Protein AF-A0A836WLA0-F1 (afdb_monomer_lite)

Structure (mmCIF, N/CA/C/O backbone):
data_AF-A0A836WLA0-F1
#
_entry.id   AF-A0A836WLA0-F1
#
loop_
_atom_site.group_PDB
_atom_site.id
_atom_site.type_symbol
_atom_site.label_atom_id
_atom_site.label_alt_id
_atom_site.label_comp_id
_atom_site.label_asym_id
_atom_site.label_entity_id
_atom_site.label_seq_id
_atom_site.pdbx_PDB_ins_code
_atom_site.Cartn_x
_atom_site.Cartn_y
_atom_site.Cartn_z
_atom_site.occupancy
_atom_site.B_iso_or_equiv
_atom_site.auth_seq_id
_atom_site.auth_comp_id
_atom_site.auth_asym_id
_atom_site.auth_atom_id
_atom_site.pdbx_PDB_model_num
ATOM 1 N N . MET A 1 1 ? 0.855 -14.161 13.644 1.00 85.75 1 MET A N 1
ATOM 2 C CA . MET A 1 1 ? 0.134 -12.955 13.186 1.00 85.75 1 MET A CA 1
ATOM 3 C C . MET A 1 1 ? 0.942 -12.154 12.167 1.00 85.75 1 MET A C 1
ATOM 5 O O . MET A 1 1 ? 0.526 -12.119 11.021 1.00 85.75 1 MET A O 1
ATOM 9 N N . TYR A 1 2 ? 2.123 -11.626 12.513 1.00 91.94 2 TYR A N 1
ATOM 10 C CA . TYR A 1 2 ? 2.968 -10.825 11.602 1.00 91.94 2 TYR A CA 1
ATOM 11 C C . TYR A 1 2 ? 3.240 -11.465 10.232 1.00 91.94 2 TYR A C 1
ATOM 13 O O . TYR A 1 2 ? 3.003 -10.839 9.209 1.00 91.94 2 TYR A O 1
ATOM 21 N N . ILE A 1 3 ? 3.653 -12.738 10.202 1.00 94.31 3 ILE A N 1
ATOM 22 C CA . ILE A 1 3 ? 3.943 -13.459 8.948 1.00 94.31 3 ILE A CA 1
ATOM 23 C C . ILE A 1 3 ? 2.713 -13.523 8.032 1.00 94.31 3 ILE A C 1
ATOM 25 O O . ILE A 1 3 ? 2.831 -13.326 6.830 1.00 94.31 3 ILE A O 1
ATOM 29 N N . ILE A 1 4 ? 1.533 -13.772 8.605 1.00 94.19 4 ILE A N 1
ATOM 30 C CA . ILE A 1 4 ? 0.276 -13.885 7.855 1.00 94.19 4 ILE A CA 1
ATOM 31 C C . ILE A 1 4 ? -0.074 -12.535 7.225 1.00 94.19 4 ILE A C 1
ATOM 33 O O . ILE A 1 4 ? -0.335 -12.475 6.029 1.00 94.19 4 ILE A O 1
ATOM 37 N N . VAL A 1 5 ? 0.001 -11.451 8.005 1.00 95.06 5 VAL A N 1
ATOM 38 C CA . VAL A 1 5 ? -0.247 -10.083 7.526 1.00 95.06 5 VAL A CA 1
ATOM 39 C C . VAL A 1 5 ? 0.715 -9.708 6.395 1.00 95.06 5 VAL A C 1
ATOM 41 O O . VAL A 1 5 ? 0.270 -9.223 5.357 1.00 95.06 5 VAL A O 1
ATOM 44 N N . SER A 1 6 ? 2.013 -9.986 6.551 1.00 93.56 6 SER A N 1
ATOM 45 C CA . SER A 1 6 ? 3.012 -9.702 5.515 1.00 93.56 6 SER A CA 1
ATOM 46 C C . SER A 1 6 ? 2.807 -10.538 4.250 1.00 93.56 6 SER A C 1
ATOM 48 O O . SER A 1 6 ? 2.956 -10.015 3.150 1.00 93.56 6 SER A O 1
ATOM 50 N N . LEU A 1 7 ? 2.445 -11.820 4.383 1.00 95.75 7 LEU A N 1
ATOM 51 C CA . LEU A 1 7 ? 2.160 -12.690 3.239 1.00 95.75 7 LEU A CA 1
ATOM 52 C C . LEU A 1 7 ? 0.916 -12.233 2.479 1.00 95.75 7 LEU A C 1
ATOM 54 O O . LEU A 1 7 ? 0.966 -12.119 1.259 1.00 95.75 7 LEU A O 1
ATOM 58 N N . ILE A 1 8 ? -0.180 -11.935 3.181 1.00 95.00 8 ILE A N 1
ATOM 59 C CA . ILE A 1 8 ? -1.412 -11.439 2.556 1.00 95.00 8 ILE A CA 1
ATOM 60 C C . ILE A 1 8 ? -1.145 -10.100 1.875 1.00 95.00 8 ILE A C 1
ATOM 62 O O . ILE A 1 8 ? -1.487 -9.940 0.709 1.00 95.00 8 ILE A O 1
ATOM 66 N N . GLY A 1 9 ? -0.494 -9.159 2.563 1.00 94.31 9 GLY A N 1
ATOM 67 C CA . GLY A 1 9 ? -0.170 -7.859 1.981 1.00 94.31 9 GLY A CA 1
ATOM 68 C C . GLY A 1 9 ? 0.720 -7.979 0.741 1.00 94.31 9 GLY A C 1
ATOM 69 O O . GLY A 1 9 ? 0.452 -7.339 -0.274 1.00 94.31 9 GLY A O 1
ATOM 70 N N . GLY A 1 10 ? 1.723 -8.860 0.791 1.00 93.25 10 GLY A N 1
ATOM 71 C CA . GLY A 1 10 ? 2.579 -9.176 -0.350 1.00 93.25 10 GLY A CA 1
ATOM 72 C C . GLY A 1 10 ? 1.815 -9.801 -1.520 1.00 93.25 10 GLY A C 1
ATOM 73 O O . GLY A 1 10 ? 2.013 -9.406 -2.662 1.00 93.25 10 GLY A O 1
ATOM 74 N N . LEU A 1 11 ? 0.905 -10.740 -1.259 1.00 93.69 11 LEU A N 1
ATOM 75 C CA . LEU A 1 11 ? 0.081 -11.351 -2.306 1.00 93.69 11 LEU A CA 1
ATOM 76 C C . LEU A 1 11 ? -0.886 -10.349 -2.936 1.00 93.69 11 LEU A C 1
ATOM 78 O O . LEU A 1 11 ? -1.048 -10.341 -4.153 1.00 93.69 11 LEU A O 1
ATOM 82 N N . LEU A 1 12 ? -1.500 -9.484 -2.129 1.00 94.44 12 LEU A N 1
ATOM 83 C CA . LEU A 1 12 ? -2.425 -8.471 -2.627 1.00 94.44 12 LEU A CA 1
ATOM 84 C C . LEU A 1 12 ? -1.715 -7.437 -3.493 1.00 94.44 12 LEU A C 1
ATOM 86 O O . LEU A 1 12 ? -2.250 -7.072 -4.529 1.00 94.44 12 LEU A O 1
ATOM 90 N N . ILE A 1 13 ? -0.504 -6.994 -3.142 1.00 92.31 13 ILE A N 1
ATOM 91 C CA . ILE A 1 13 ? 0.195 -6.006 -3.975 1.00 92.31 13 ILE A CA 1
ATOM 92 C C . ILE A 1 13 ? 0.675 -6.592 -5.318 1.00 92.31 13 ILE A C 1
ATOM 94 O O . ILE A 1 13 ? 0.853 -5.851 -6.282 1.00 92.31 13 ILE A O 1
ATOM 98 N N . LEU A 1 14 ? 0.822 -7.918 -5.440 1.00 91.44 14 LEU A N 1
ATOM 99 C CA . LEU A 1 14 ? 1.132 -8.560 -6.727 1.00 91.44 14 LEU A CA 1
ATOM 100 C C . LEU A 1 14 ? 0.002 -8.423 -7.757 1.00 91.44 14 LEU A C 1
ATOM 102 O O . LEU A 1 14 ? 0.287 -8.444 -8.954 1.00 91.44 14 LEU A O 1
ATOM 106 N N . ASP A 1 15 ? -1.246 -8.237 -7.322 1.00 90.31 15 ASP A N 1
ATOM 107 C CA . ASP A 1 15 ? -2.377 -7.924 -8.209 1.00 90.31 15 ASP A CA 1
ATOM 108 C C . ASP A 1 15 ? -2.118 -6.644 -9.019 1.00 90.31 15 ASP A C 1
ATOM 110 O O . ASP A 1 15 ? -2.446 -6.575 -10.200 1.00 90.31 15 ASP A O 1
ATOM 114 N N . LYS A 1 16 ? -1.445 -5.659 -8.412 1.00 86.06 16 LYS A N 1
ATOM 115 C CA . LYS A 1 16 ? -1.079 -4.402 -9.071 1.00 86.06 16 LYS A CA 1
ATOM 116 C C . LYS A 1 16 ? 0.033 -4.573 -10.108 1.00 86.06 16 LYS A C 1
ATOM 118 O O . LYS A 1 16 ? -0.016 -3.942 -11.161 1.00 86.06 16 LYS A O 1
ATOM 123 N N . TYR A 1 17 ? 1.055 -5.373 -9.796 1.00 79.94 17 TYR A N 1
ATOM 124 C CA . TYR A 1 17 ? 2.311 -5.383 -10.559 1.00 79.94 17 TYR A CA 1
ATOM 125 C C . TYR A 1 17 ? 2.501 -6.591 -11.483 1.00 79.94 17 TYR A C 1
ATOM 127 O O . TYR A 1 17 ? 3.236 -6.477 -12.460 1.00 79.94 17 TYR A O 1
ATOM 135 N N . ALA A 1 18 ? 1.895 -7.743 -11.187 1.00 75.50 18 ALA A N 1
ATOM 136 C CA . ALA A 1 18 ? 2.284 -9.010 -11.809 1.00 75.50 18 ALA A CA 1
ATOM 137 C C . ALA A 1 18 ? 1.116 -9.837 -12.360 1.00 75.50 18 ALA A C 1
ATOM 139 O O . ALA A 1 18 ? 1.243 -10.401 -13.447 1.00 75.50 18 ALA A O 1
ATOM 140 N N . ILE A 1 19 ? 0.000 -9.960 -11.629 1.00 75.81 19 ILE A N 1
ATOM 141 C CA . ILE A 1 19 ? -1.019 -10.975 -11.939 1.00 75.81 19 ILE A CA 1
ATOM 142 C C . ILE A 1 19 ? -2.401 -10.345 -12.096 1.00 75.81 19 ILE A C 1
ATOM 144 O O . ILE A 1 19 ? -3.048 -9.993 -11.118 1.00 75.81 19 ILE A O 1
ATOM 148 N N . GLY A 1 20 ? -2.883 -10.298 -13.340 1.00 72.38 20 GLY A N 1
ATOM 149 C CA . GLY A 1 20 ? -4.307 -10.206 -13.678 1.00 72.38 20 GLY A CA 1
ATOM 150 C C . GLY A 1 20 ? -5.021 -8.877 -13.426 1.00 72.38 20 GLY A C 1
ATOM 151 O O . GLY A 1 20 ? -6.059 -8.672 -14.049 1.00 72.38 20 GLY A O 1
ATOM 152 N N . ILE A 1 21 ? -4.470 -7.973 -12.604 1.00 83.44 21 ILE A N 1
ATOM 153 C CA . ILE A 1 21 ? -5.014 -6.628 -12.331 1.00 83.44 21 ILE A CA 1
ATOM 154 C C . ILE A 1 21 ? -6.524 -6.705 -12.052 1.00 83.44 21 ILE A C 1
ATOM 156 O O . ILE A 1 21 ? -7.345 -6.004 -12.645 1.00 83.44 21 ILE A O 1
ATOM 160 N N . PHE A 1 22 ? -6.906 -7.627 -11.172 1.00 89.50 22 PHE A N 1
ATOM 161 C CA . PHE A 1 22 ? -8.298 -7.894 -10.826 1.00 89.50 22 PHE A CA 1
ATOM 162 C C . PHE A 1 22 ? -8.857 -6.854 -9.849 1.00 89.50 22 PHE A C 1
ATOM 164 O O . PHE A 1 22 ? -10.070 -6.777 -9.659 1.00 89.50 22 PHE A O 1
ATOM 171 N N . GLY A 1 23 ? -7.986 -6.048 -9.236 1.00 90.81 23 GLY A N 1
ATOM 172 C CA . GLY A 1 23 ? -8.358 -4.997 -8.295 1.00 90.81 23 GLY A CA 1
ATOM 173 C C . GLY A 1 23 ? -8.430 -5.472 -6.845 1.00 90.81 23 GLY A C 1
ATOM 174 O O . GLY A 1 23 ? -8.980 -4.766 -6.004 1.00 90.81 23 GLY A O 1
ATOM 175 N N . PHE A 1 24 ? -7.859 -6.634 -6.516 1.00 94.12 24 PHE A N 1
ATOM 176 C CA . PHE A 1 24 ? -7.745 -7.102 -5.128 1.00 94.12 24 PHE A CA 1
ATOM 177 C C . PHE A 1 24 ? -6.860 -6.197 -4.269 1.00 94.12 24 PHE A C 1
ATOM 179 O O . PHE A 1 24 ? -7.056 -6.099 -3.059 1.00 94.12 24 PHE A O 1
ATOM 186 N N . SER A 1 25 ? -5.908 -5.517 -4.905 1.00 94.69 25 SER A N 1
ATOM 187 C CA . SER A 1 25 ? -5.031 -4.526 -4.281 1.00 94.69 25 SER A CA 1
ATOM 188 C C . SER A 1 25 ? -5.748 -3.225 -3.889 1.00 94.69 25 SER A C 1
ATOM 190 O O . SER A 1 25 ? -5.206 -2.447 -3.102 1.00 94.69 25 SER A O 1
ATOM 192 N N . GLN A 1 26 ? -6.966 -2.984 -4.395 1.00 95.31 26 GLN A N 1
ATOM 193 C CA . GLN A 1 26 ? -7.724 -1.775 -4.077 1.00 95.31 26 GLN A CA 1
ATOM 194 C C . GLN A 1 26 ? -8.083 -1.744 -2.584 1.00 95.31 26 GLN A C 1
ATOM 196 O O . GLN A 1 26 ? -8.624 -2.733 -2.080 1.00 95.31 26 GLN A O 1
ATOM 201 N N . PRO A 1 27 ? -7.840 -0.629 -1.868 1.00 96.69 27 PRO A N 1
ATOM 202 C CA . PRO A 1 27 ? -8.015 -0.550 -0.418 1.00 96.69 27 PRO A CA 1
ATOM 203 C C . PRO A 1 27 ? -9.355 -1.070 0.116 1.00 96.69 27 PRO A C 1
ATOM 205 O O . PRO A 1 27 ? -9.379 -1.739 1.147 1.00 96.69 27 PRO A O 1
ATOM 208 N N . ILE A 1 28 ? -10.471 -0.818 -0.577 1.00 97.44 28 ILE A N 1
ATOM 209 C CA . ILE A 1 28 ? -11.787 -1.315 -0.140 1.00 97.44 28 ILE A CA 1
ATOM 210 C C . ILE A 1 28 ? -11.923 -2.840 -0.280 1.00 97.44 28 ILE A C 1
ATOM 212 O O . ILE A 1 28 ? -12.483 -3.499 0.597 1.00 97.44 28 ILE A O 1
ATOM 216 N N . VAL A 1 29 ? -11.370 -3.416 -1.352 1.00 97.25 29 VAL A N 1
ATOM 217 C CA . VAL A 1 29 ? -11.389 -4.864 -1.610 1.00 97.25 29 VAL A CA 1
ATOM 218 C C . VAL A 1 29 ? -10.410 -5.573 -0.677 1.00 97.25 29 VAL A C 1
ATOM 220 O O . VAL A 1 29 ? -10.764 -6.568 -0.047 1.00 97.25 29 VAL A O 1
ATOM 223 N N . ALA A 1 30 ? -9.212 -5.015 -0.502 1.00 97.44 30 ALA A N 1
ATOM 224 C CA . ALA A 1 30 ? -8.255 -5.472 0.494 1.00 97.44 30 ALA A CA 1
ATOM 225 C C . ALA A 1 30 ? -8.863 -5.420 1.907 1.00 97.44 30 ALA A C 1
ATOM 227 O O . ALA A 1 30 ? -8.719 -6.374 2.667 1.00 97.44 30 ALA A O 1
ATOM 228 N N . GLY A 1 31 ? -9.610 -4.364 2.247 1.00 97.88 31 GLY A N 1
ATOM 229 C CA . GLY A 1 31 ? -10.316 -4.246 3.525 1.00 97.88 31 GLY A CA 1
ATOM 230 C C . GLY A 1 31 ? -11.326 -5.370 3.753 1.00 97.88 31 GLY A C 1
ATOM 231 O O . GLY A 1 31 ? -11.342 -5.968 4.825 1.00 97.88 31 GLY A O 1
ATOM 232 N N . LEU A 1 32 ? -12.101 -5.741 2.730 1.00 98.06 32 LEU A N 1
ATOM 233 C CA . LEU A 1 32 ? -12.995 -6.902 2.793 1.00 98.06 32 LEU A CA 1
ATOM 234 C C . LEU A 1 32 ? -12.229 -8.207 3.081 1.00 98.06 32 LEU A C 1
ATOM 236 O O . LEU A 1 32 ? -12.659 -9.010 3.913 1.00 98.06 32 LEU A O 1
ATOM 240 N N . ILE A 1 33 ? -11.089 -8.413 2.417 1.00 97.44 33 ILE A N 1
ATOM 241 C CA . ILE A 1 33 ? -10.248 -9.607 2.586 1.00 97.44 33 ILE A CA 1
ATOM 242 C C . ILE A 1 33 ? -9.665 -9.657 4.002 1.00 97.44 33 ILE A C 1
ATOM 244 O O . ILE A 1 33 ? -9.793 -10.672 4.684 1.00 97.44 33 ILE A O 1
ATOM 248 N N . PHE A 1 34 ? -9.076 -8.558 4.475 1.00 97.81 34 PHE A N 1
ATOM 249 C CA . PHE A 1 34 ? -8.540 -8.470 5.832 1.00 97.81 34 PHE A CA 1
ATOM 250 C C . PHE A 1 34 ? -9.636 -8.664 6.887 1.00 97.81 34 PHE A C 1
ATOM 252 O O . PHE A 1 34 ? -9.471 -9.488 7.783 1.00 97.81 34 PHE A O 1
ATOM 259 N N . GLY A 1 35 ? -10.778 -7.987 6.760 1.00 97.38 35 GLY A N 1
ATOM 260 C CA . GLY A 1 35 ? -11.884 -8.129 7.708 1.00 97.38 35 GLY A CA 1
ATOM 261 C C . GLY A 1 35 ? -12.416 -9.561 7.791 1.00 97.38 35 GLY A C 1
ATOM 262 O O . GLY A 1 35 ? -12.686 -10.061 8.881 1.00 97.38 35 GLY A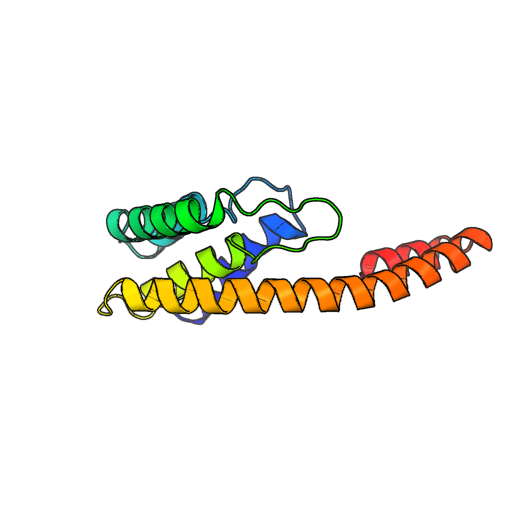 O 1
ATOM 263 N N . SER A 1 36 ? -12.468 -10.264 6.655 1.00 97.44 36 SER A N 1
ATOM 264 C CA . SER A 1 36 ? -12.847 -11.683 6.602 1.00 97.44 36 SER A CA 1
ATOM 265 C C . SER A 1 36 ? -11.832 -12.599 7.298 1.00 97.44 36 SER A C 1
ATOM 267 O O . SER A 1 36 ? -12.214 -13.617 7.867 1.00 97.44 36 SER A O 1
ATOM 269 N N . LEU A 1 37 ? -10.542 -12.251 7.265 1.00 96.06 37 LEU A N 1
ATOM 270 C CA . LEU A 1 37 ? -9.462 -13.052 7.851 1.00 96.06 37 LEU A CA 1
ATOM 271 C C . LEU A 1 37 ? -9.257 -12.795 9.348 1.00 96.06 37 LEU A C 1
ATOM 273 O O . LEU A 1 37 ? -8.905 -13.720 10.077 1.00 96.06 37 LEU A O 1
ATOM 277 N N . PHE A 1 38 ? -9.468 -11.559 9.803 1.00 95.38 38 PHE A N 1
ATOM 278 C CA . PHE A 1 38 ? -9.229 -11.145 11.191 1.00 95.38 38 PHE A CA 1
ATOM 279 C C . PHE A 1 38 ? -10.509 -11.033 12.034 1.00 95.38 38 PHE A C 1
ATOM 281 O O . PHE A 1 38 ? -10.422 -10.797 13.234 1.00 95.38 38 PHE A O 1
ATOM 288 N N . GLY A 1 39 ? -11.687 -11.255 11.439 1.00 95.88 39 GLY A N 1
ATOM 289 C CA . GLY A 1 39 ? -12.965 -11.316 12.158 1.00 95.88 39 GLY A CA 1
ATOM 290 C C . GLY A 1 39 ? -13.610 -9.959 12.453 1.00 95.88 39 GLY A C 1
ATOM 291 O O . GLY A 1 39 ? -14.595 -9.911 13.184 1.00 95.88 39 GLY A O 1
ATOM 292 N N . ASP A 1 40 ? -13.097 -8.874 11.869 1.00 96.56 40 ASP A N 1
ATOM 293 C CA . ASP A 1 40 ? -13.666 -7.528 11.968 1.00 96.56 40 ASP A CA 1
ATOM 294 C C . ASP A 1 40 ? -13.971 -6.984 10.566 1.00 96.56 40 ASP A C 1
ATOM 296 O O . ASP A 1 40 ? -13.170 -6.322 9.916 1.00 96.56 40 ASP A O 1
ATOM 300 N N . LEU A 1 41 ? -15.153 -7.295 10.045 1.00 97.75 41 LEU A N 1
ATOM 301 C CA . LEU A 1 41 ? -15.554 -6.819 8.720 1.00 97.75 41 LEU A CA 1
ATOM 302 C C . LEU A 1 41 ? -15.817 -5.312 8.694 1.00 97.75 41 LEU A C 1
ATOM 304 O O . LEU A 1 41 ? -15.461 -4.637 7.729 1.00 97.75 41 LEU A O 1
ATOM 308 N N . GLN A 1 42 ? -16.449 -4.780 9.738 1.00 97.62 42 GLN A N 1
ATOM 309 C CA . GLN A 1 42 ? -16.929 -3.405 9.738 1.00 97.62 42 GLN A CA 1
ATOM 310 C C . GLN A 1 42 ? -15.765 -2.415 9.761 1.00 97.62 42 GLN A C 1
ATOM 312 O O . GLN A 1 42 ? -15.713 -1.522 8.913 1.00 97.62 42 GLN A O 1
ATOM 317 N N . THR A 1 43 ? -14.814 -2.583 10.682 1.00 97.88 43 THR A N 1
ATOM 318 C CA . THR A 1 43 ? -13.708 -1.634 10.830 1.00 97.88 43 THR A CA 1
ATOM 319 C C . THR A 1 43 ? -12.787 -1.672 9.618 1.00 97.88 43 THR A C 1
ATOM 321 O O . THR A 1 43 ? -12.397 -0.620 9.109 1.00 97.88 43 THR A O 1
ATOM 324 N N . PHE A 1 44 ? -12.494 -2.861 9.086 1.00 98.31 44 PHE A N 1
ATOM 325 C CA . PHE A 1 44 ? -11.616 -2.993 7.926 1.00 98.31 44 PHE A CA 1
ATOM 326 C C . PHE A 1 44 ? -12.241 -2.477 6.627 1.00 98.31 44 PHE A C 1
ATOM 328 O O . PHE A 1 44 ? -11.536 -1.850 5.836 1.00 98.31 44 PHE A O 1
ATOM 335 N N . ILE A 1 45 ? -13.545 -2.672 6.399 1.00 98.19 45 ILE A N 1
ATOM 336 C CA . ILE A 1 45 ? -14.225 -2.080 5.235 1.00 98.19 45 ILE A CA 1
ATOM 337 C C . ILE A 1 45 ? -14.262 -0.554 5.357 1.00 98.19 45 ILE A C 1
ATOM 339 O O . ILE A 1 45 ? -13.981 0.135 4.378 1.00 98.19 45 ILE A O 1
ATOM 343 N N . VAL A 1 46 ? -14.564 -0.010 6.542 1.00 98.00 46 VAL A N 1
ATOM 344 C CA . VAL A 1 46 ? -14.572 1.447 6.773 1.00 98.00 46 VAL A CA 1
ATOM 345 C C . VAL A 1 46 ? -13.181 2.042 6.555 1.00 98.00 46 VAL A C 1
ATOM 347 O O . VAL A 1 46 ? -13.040 3.034 5.838 1.00 98.00 46 VAL A O 1
ATOM 350 N N . LEU A 1 47 ? -12.144 1.415 7.110 1.00 98.12 47 LEU A N 1
ATOM 351 C CA . LEU A 1 47 ? -10.760 1.841 6.920 1.00 98.12 47 LEU A CA 1
ATOM 352 C C . LEU A 1 47 ? -10.344 1.756 5.443 1.00 98.12 47 LEU A C 1
ATOM 354 O O . LEU A 1 47 ? -9.773 2.708 4.908 1.00 98.12 47 LEU A O 1
ATOM 358 N N . GLY A 1 48 ? -10.687 0.658 4.766 1.00 97.88 48 GLY A N 1
ATOM 359 C CA . GLY A 1 48 ? -10.460 0.481 3.333 1.00 97.88 48 GLY A CA 1
ATOM 360 C C . GLY A 1 48 ? -11.173 1.540 2.491 1.00 97.88 48 GLY A C 1
ATOM 361 O O . GLY A 1 48 ? -10.576 2.090 1.572 1.00 97.88 48 GLY A O 1
ATOM 362 N N . ALA A 1 49 ? -12.411 1.899 2.836 1.00 97.56 49 ALA A N 1
ATOM 363 C CA . ALA A 1 49 ? -13.164 2.953 2.164 1.00 97.56 49 ALA A CA 1
ATOM 364 C C . ALA A 1 49 ? -12.525 4.337 2.358 1.00 97.56 49 ALA A C 1
ATOM 366 O O . ALA A 1 49 ? -12.407 5.088 1.391 1.00 97.56 49 ALA A O 1
ATOM 367 N N . TYR A 1 50 ? -12.058 4.673 3.565 1.00 96.94 50 TYR A N 1
ATOM 368 C CA . TYR A 1 50 ? -11.329 5.926 3.790 1.00 96.94 50 TYR A CA 1
ATOM 369 C C . TYR A 1 50 ? -10.057 6.006 2.953 1.00 96.94 50 TYR A C 1
ATOM 371 O O . TYR A 1 50 ? -9.817 7.020 2.299 1.00 96.94 50 TYR A O 1
ATOM 379 N N . LEU A 1 51 ? -9.272 4.931 2.921 1.00 96.81 51 LEU A N 1
ATOM 380 C CA . LEU A 1 51 ? -8.058 4.868 2.112 1.00 96.81 51 LEU A CA 1
ATOM 381 C C . LEU A 1 51 ? -8.389 4.954 0.616 1.00 96.81 51 LEU A C 1
ATOM 383 O O . LEU A 1 51 ? -7.770 5.736 -0.099 1.00 96.81 51 LEU A O 1
ATOM 387 N N . GLN A 1 52 ? -9.428 4.257 0.150 1.00 96.25 52 GLN A N 1
ATOM 388 C CA . GLN A 1 52 ? -9.895 4.353 -1.234 1.00 96.25 52 GLN A CA 1
ATOM 389 C C . GLN A 1 52 ? -10.247 5.797 -1.615 1.00 96.25 52 GLN A C 1
ATOM 391 O O . GLN A 1 52 ? -9.851 6.265 -2.678 1.00 96.25 52 GLN A O 1
ATOM 396 N N . LEU A 1 53 ? -10.963 6.513 -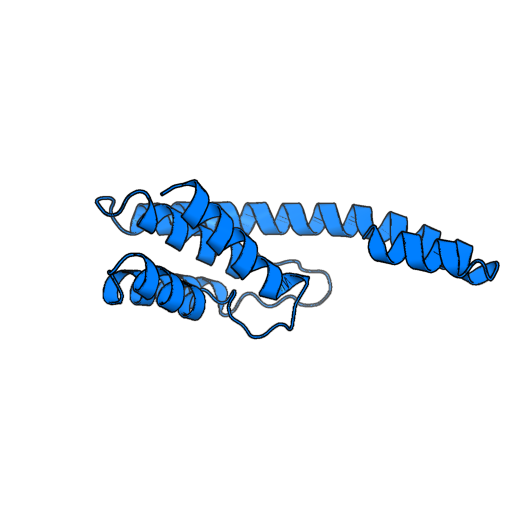0.744 1.00 95.62 53 LEU A N 1
ATOM 397 C CA . LEU A 1 53 ? -11.356 7.904 -0.976 1.00 95.62 53 LEU A CA 1
ATOM 398 C C . LEU A 1 53 ? -10.155 8.854 -1.025 1.00 95.62 53 LEU A C 1
ATOM 400 O O . LEU A 1 53 ? -10.156 9.777 -1.836 1.00 95.62 53 LEU A O 1
ATOM 404 N N . ILE A 1 54 ? -9.123 8.620 -0.210 1.00 93.62 54 ILE A N 1
ATOM 405 C CA . ILE A 1 54 ? -7.881 9.410 -0.242 1.00 93.62 54 ILE A CA 1
ATOM 406 C C . ILE A 1 54 ? -7.189 9.282 -1.607 1.00 93.62 54 ILE A C 1
ATOM 408 O O . ILE A 1 54 ? -6.679 10.271 -2.135 1.00 93.62 54 ILE A O 1
ATOM 412 N N . TYR A 1 55 ? -7.191 8.083 -2.195 1.00 91.00 55 TYR A N 1
ATOM 413 C CA . TYR A 1 55 ? -6.435 7.791 -3.416 1.00 91.00 55 TYR A CA 1
ATOM 414 C C . TYR A 1 55 ? -7.266 7.784 -4.707 1.00 91.00 55 TYR A C 1
ATOM 416 O O . TYR A 1 55 ? -6.694 7.658 -5.785 1.00 91.00 55 TYR A O 1
ATOM 424 N N . ILE A 1 56 ? -8.587 7.985 -4.651 1.00 90.50 56 ILE A N 1
ATOM 425 C CA . ILE A 1 56 ? -9.471 7.873 -5.829 1.00 90.50 56 ILE A CA 1
ATOM 426 C C . ILE A 1 56 ? -9.109 8.836 -6.974 1.00 90.50 56 ILE A C 1
ATOM 428 O O . ILE A 1 56 ? -9.365 8.543 -8.139 1.00 90.50 56 ILE A O 1
ATOM 432 N N . ALA A 1 57 ? -8.495 9.978 -6.654 1.00 84.31 57 ALA A N 1
ATOM 433 C CA . ALA A 1 57 ? -8.083 10.992 -7.625 1.00 84.31 57 ALA A CA 1
ATOM 434 C C . ALA A 1 57 ? -6.602 10.883 -8.047 1.00 84.31 57 ALA A C 1
ATOM 436 O O . ALA A 1 57 ? -6.123 11.698 -8.837 1.00 84.31 57 ALA A O 1
ATOM 437 N N . MET A 1 58 ? -5.858 9.905 -7.523 1.00 84.25 58 MET A N 1
ATOM 438 C CA . MET A 1 58 ? -4.412 9.767 -7.722 1.00 84.25 58 MET A CA 1
ATOM 439 C C . MET A 1 58 ? -4.100 8.936 -8.970 1.00 84.25 58 MET A C 1
ATOM 441 O O . MET A 1 58 ? -3.604 7.816 -8.892 1.00 84.25 58 MET A O 1
ATOM 445 N N . LEU A 1 59 ? -4.398 9.495 -10.144 1.00 82.00 59 LEU A N 1
ATOM 446 C CA . LEU A 1 59 ? -4.159 8.831 -11.426 1.00 82.00 59 LEU A CA 1
ATOM 447 C C . LEU A 1 59 ? -2.773 9.180 -11.999 1.00 82.00 59 LEU A C 1
ATOM 449 O O . LEU A 1 59 ? -2.379 10.351 -11.989 1.00 82.00 59 LEU A O 1
ATOM 453 N N . PRO A 1 60 ? -2.029 8.201 -12.549 1.00 80.88 60 PRO A N 1
ATOM 454 C CA . PRO A 1 60 ? -0.772 8.471 -13.234 1.00 80.88 60 PRO A CA 1
ATOM 455 C C . PRO A 1 60 ? -1.047 9.166 -14.574 1.00 80.88 60 PRO A C 1
ATOM 457 O O . PRO A 1 60 ? -1.573 8.565 -15.510 1.00 80.88 60 PRO A O 1
ATOM 460 N N . ILE A 1 61 ? -0.682 10.447 -14.677 1.00 85.00 61 ILE A N 1
ATOM 461 C CA . ILE A 1 61 ? -0.802 11.233 -15.913 1.00 85.00 61 ILE A CA 1
ATOM 462 C C . ILE A 1 61 ? 0.597 11.543 -16.448 1.00 85.00 61 ILE A C 1
ATOM 464 O O . ILE A 1 61 ? 1.417 12.203 -15.801 1.00 85.00 61 ILE A O 1
ATOM 468 N N . GLY A 1 62 ? 0.872 11.065 -17.663 1.00 85.44 62 GLY A N 1
ATOM 469 C CA . GLY A 1 62 ? 2.165 11.236 -18.318 1.00 85.44 62 GLY A CA 1
ATOM 470 C C . GLY A 1 62 ? 3.286 10.530 -17.557 1.00 85.44 62 GLY A C 1
ATOM 471 O O . GLY A 1 62 ? 3.257 9.317 -17.379 1.00 85.44 62 GLY A O 1
ATOM 472 N N . ARG A 1 63 ? 4.297 11.294 -17.129 1.00 79.50 63 ARG A N 1
ATOM 473 C CA . ARG A 1 63 ? 5.441 10.781 -16.353 1.00 79.50 63 ARG A CA 1
ATOM 474 C C . ARG A 1 63 ? 5.295 10.993 -14.842 1.00 79.50 63 ARG A C 1
ATOM 476 O O . ARG A 1 63 ? 6.242 10.725 -14.108 1.00 79.50 63 ARG A O 1
ATOM 483 N N . SER A 1 64 ? 4.156 11.522 -14.395 1.00 83.75 64 SER A N 1
ATOM 484 C CA . SER A 1 64 ? 3.873 11.686 -12.972 1.00 83.75 64 SER A CA 1
ATOM 485 C C . SER A 1 64 ? 3.605 10.323 -12.345 1.00 83.75 64 SER A C 1
ATOM 487 O O . SER A 1 64 ? 2.766 9.568 -12.840 1.00 83.75 64 SER A O 1
ATOM 489 N N . ILE A 1 65 ? 4.317 10.025 -11.260 1.00 85.88 65 ILE A N 1
ATOM 490 C CA . ILE A 1 65 ? 4.077 8.849 -10.427 1.00 85.88 65 ILE A CA 1
ATOM 491 C C . ILE A 1 65 ? 3.424 9.355 -9.141 1.00 85.88 65 ILE A C 1
ATOM 493 O O . ILE A 1 65 ? 4.109 9.995 -8.337 1.00 85.88 65 ILE A O 1
ATOM 497 N N . PRO A 1 66 ? 2.105 9.164 -8.972 1.00 87.75 66 PRO A N 1
ATOM 498 C CA . PRO A 1 66 ? 1.417 9.576 -7.759 1.00 87.75 66 PRO A CA 1
ATOM 499 C C . PRO A 1 66 ? 1.806 8.670 -6.575 1.00 87.75 66 PRO A C 1
ATOM 501 O O . PRO A 1 66 ? 2.406 7.610 -6.776 1.00 87.75 66 PRO A O 1
ATOM 504 N N . PRO A 1 67 ? 1.460 9.056 -5.334 1.00 90.88 67 PRO A N 1
ATOM 505 C CA . PRO A 1 67 ? 1.561 8.163 -4.183 1.00 90.88 67 PRO A CA 1
ATOM 506 C C . PRO A 1 67 ? 0.847 6.826 -4.433 1.00 90.88 67 PRO A C 1
ATOM 508 O O . PRO A 1 67 ? -0.237 6.791 -5.015 1.00 90.88 67 PRO A O 1
ATOM 511 N N . ASP A 1 68 ? 1.448 5.730 -3.972 1.00 92.88 68 ASP A N 1
ATOM 512 C CA . ASP A 1 68 ? 0.925 4.374 -4.155 1.00 92.88 68 ASP A CA 1
ATOM 513 C C . ASP A 1 68 ? -0.237 4.101 -3.192 1.00 92.88 68 ASP A C 1
ATOM 515 O O . ASP A 1 68 ? -0.034 3.733 -2.028 1.00 92.88 68 ASP A O 1
ATOM 519 N N . GLY A 1 69 ? -1.458 4.316 -3.678 1.00 93.75 69 GLY A N 1
ATOM 520 C CA . GLY A 1 69 ? -2.665 4.141 -2.882 1.00 93.75 69 GLY A CA 1
ATOM 521 C C . GLY A 1 69 ? -2.929 2.696 -2.474 1.00 93.75 69 GLY A C 1
ATOM 522 O O . GLY A 1 69 ? -3.403 2.457 -1.364 1.00 93.75 69 GLY A O 1
ATOM 523 N N . GLU A 1 70 ? -2.584 1.729 -3.323 1.00 94.31 70 GLU A N 1
ATOM 524 C CA . GLU A 1 70 ? -2.752 0.309 -3.019 1.00 94.31 70 GLU A CA 1
ATOM 525 C C . GLU A 1 70 ? -1.790 -0.146 -1.915 1.00 94.31 70 GLU A C 1
ATOM 527 O O . GLU A 1 70 ? -2.219 -0.746 -0.927 1.00 94.31 70 GLU A O 1
ATOM 532 N N . LEU A 1 71 ? -0.498 0.190 -2.023 1.00 95.19 71 LEU A N 1
ATOM 533 C CA . LEU A 1 71 ? 0.491 -0.179 -1.005 1.00 95.19 71 LEU A CA 1
ATOM 534 C C . LEU A 1 71 ? 0.240 0.546 0.321 1.00 95.19 71 LEU A C 1
ATOM 536 O O . LEU A 1 71 ? 0.333 -0.071 1.387 1.00 95.19 71 LEU A O 1
ATOM 540 N N . GLY A 1 72 ? -0.125 1.831 0.270 1.00 96.12 72 GLY A N 1
ATOM 541 C CA . GLY A 1 72 ? -0.551 2.577 1.454 1.00 96.12 72 GLY A CA 1
ATOM 542 C C . GLY A 1 72 ? -1.795 1.962 2.093 1.00 96.12 72 GLY A C 1
ATOM 543 O O . GLY A 1 72 ? -1.816 1.713 3.298 1.00 96.12 72 GLY A O 1
ATOM 544 N N . GLY A 1 73 ? -2.797 1.636 1.273 1.00 96.69 73 GLY A N 1
ATOM 545 C CA . GLY A 1 73 ? -4.024 0.947 1.662 1.00 96.69 73 GLY A CA 1
ATOM 546 C C . GLY A 1 73 ? -3.761 -0.337 2.442 1.00 96.69 73 GLY A C 1
ATOM 547 O O . GLY A 1 73 ? -4.163 -0.474 3.597 1.00 96.69 73 GLY A O 1
ATOM 548 N N . ILE A 1 74 ? -3.018 -1.253 1.820 1.00 97.31 74 ILE A N 1
ATOM 549 C CA . ILE A 1 74 ? -2.634 -2.542 2.404 1.00 97.31 74 ILE A CA 1
ATOM 550 C C . ILE A 1 74 ? -1.833 -2.343 3.695 1.00 97.31 74 ILE A C 1
ATOM 552 O O . ILE A 1 74 ? -2.066 -3.054 4.671 1.00 97.31 74 ILE A O 1
ATOM 556 N N . THR A 1 75 ? -0.930 -1.359 3.741 1.00 97.31 75 THR A N 1
ATOM 557 C CA . THR A 1 75 ? -0.142 -1.079 4.947 1.00 97.31 75 THR A CA 1
ATOM 558 C C . THR A 1 75 ? -1.012 -0.565 6.093 1.00 97.31 75 THR A C 1
ATOM 560 O O . THR A 1 75 ? -0.856 -1.019 7.223 1.00 97.31 75 THR A O 1
ATOM 563 N N . GLY A 1 76 ? -1.968 0.328 5.826 1.00 97.62 76 GLY A N 1
ATOM 564 C CA . GLY A 1 76 ? -2.923 0.789 6.838 1.00 97.62 76 GLY A CA 1
ATOM 565 C C . GLY A 1 76 ? -3.741 -0.362 7.422 1.00 97.62 76 GLY A C 1
ATOM 566 O O . GLY A 1 76 ? -3.808 -0.524 8.640 1.00 97.62 76 GLY A O 1
ATOM 567 N N . LEU A 1 77 ? -4.296 -1.216 6.559 1.00 98.06 77 LEU A N 1
ATOM 568 C CA . LEU A 1 77 ? -5.042 -2.406 6.983 1.00 98.06 77 LEU A CA 1
ATOM 569 C C . LEU A 1 77 ? -4.156 -3.359 7.802 1.00 98.06 77 LEU A C 1
ATOM 571 O O . LEU A 1 77 ? -4.573 -3.841 8.852 1.00 98.06 77 LEU A O 1
ATOM 575 N N . ALA A 1 78 ? -2.909 -3.572 7.377 1.00 97.69 78 ALA A N 1
ATOM 576 C CA . ALA A 1 78 ? -1.933 -4.378 8.102 1.00 97.69 78 ALA A CA 1
ATOM 577 C C . ALA A 1 78 ? -1.628 -3.823 9.502 1.00 97.69 78 ALA A C 1
ATOM 579 O O . ALA A 1 78 ? -1.609 -4.584 10.467 1.00 97.69 78 ALA A O 1
ATOM 580 N N . ILE A 1 79 ? -1.426 -2.509 9.640 1.00 97.88 79 ILE A N 1
ATOM 581 C CA . ILE A 1 79 ? -1.184 -1.872 10.941 1.00 97.88 79 ILE A CA 1
ATOM 582 C C . ILE A 1 79 ? -2.390 -2.047 11.864 1.00 97.88 79 ILE A C 1
ATOM 584 O O . ILE A 1 79 ? -2.205 -2.398 13.027 1.00 97.88 79 ILE A O 1
ATOM 588 N N . HIS A 1 80 ? -3.614 -1.877 11.359 1.00 98.00 80 HIS A N 1
ATOM 589 C CA . HIS A 1 80 ? -4.810 -2.109 12.168 1.00 98.00 80 HIS A CA 1
ATOM 590 C C . HIS A 1 80 ? -4.956 -3.582 12.583 1.00 98.00 80 HIS A C 1
ATOM 592 O O 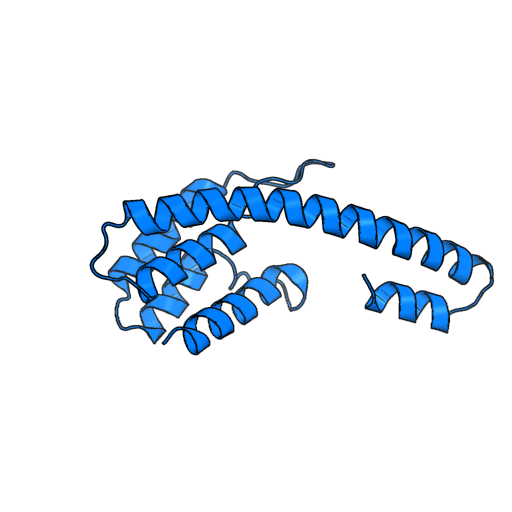. HIS A 1 80 ? -5.232 -3.861 13.745 1.00 98.00 80 HIS A O 1
ATOM 598 N N . ALA A 1 81 ? -4.671 -4.530 11.683 1.00 97.38 81 ALA A N 1
ATOM 599 C CA . ALA A 1 81 ? -4.685 -5.961 12.000 1.00 97.38 81 ALA A CA 1
ATOM 600 C C . ALA A 1 81 ? -3.681 -6.355 13.092 1.00 97.38 81 ALA A C 1
ATOM 602 O O . ALA A 1 81 ? -3.927 -7.281 13.860 1.00 97.38 81 ALA A O 1
ATOM 603 N N . LEU A 1 82 ? -2.533 -5.676 13.150 1.00 97.06 82 LEU A N 1
ATOM 604 C CA . LEU A 1 82 ? -1.506 -5.936 14.156 1.00 97.06 82 LEU A CA 1
ATOM 605 C C . LEU A 1 82 ? -1.788 -5.242 15.490 1.00 97.06 82 LEU A C 1
ATOM 607 O O . LEU A 1 82 ? -1.403 -5.766 16.535 1.00 97.06 82 LEU A O 1
ATOM 611 N N . PHE A 1 83 ? -2.446 -4.084 15.449 1.00 96.69 83 PHE A N 1
ATOM 612 C CA . PHE A 1 83 ? -2.673 -3.219 16.602 1.00 96.69 83 PHE A CA 1
ATOM 613 C C . PHE A 1 83 ? -4.132 -2.722 16.634 1.00 96.69 83 PHE A C 1
ATOM 615 O O . PHE A 1 83 ? -4.379 -1.529 16.426 1.00 96.69 83 PHE A O 1
ATOM 622 N N . PRO A 1 84 ? -5.108 -3.617 16.883 1.00 95.62 84 PRO A N 1
ATOM 623 C CA . PRO A 1 84 ? -6.534 -3.299 16.770 1.00 95.62 84 PRO A CA 1
ATOM 624 C C . PRO A 1 84 ? -7.012 -2.266 17.798 1.00 95.62 84 PRO A C 1
ATOM 626 O O . PRO A 1 84 ? -7.939 -1.511 17.519 1.00 95.62 84 PRO A O 1
ATOM 629 N N . ASP A 1 85 ? -6.349 -2.183 18.954 1.00 95.75 85 ASP A N 1
ATOM 630 C CA . ASP A 1 85 ? -6.709 -1.261 20.040 1.00 95.75 85 ASP A CA 1
ATOM 631 C C . ASP A 1 85 ? -6.287 0.197 19.775 1.00 95.75 85 ASP A C 1
ATOM 633 O O . ASP A 1 85 ? -6.650 1.106 20.525 1.00 95.75 85 ASP A O 1
ATOM 637 N N . LEU A 1 86 ? -5.488 0.445 18.730 1.00 97.06 86 LEU A N 1
ATOM 638 C CA . LEU A 1 86 ? -5.056 1.794 18.375 1.00 97.06 86 LEU A CA 1
ATOM 639 C C . LEU A 1 86 ? -6.158 2.552 17.620 1.00 97.06 86 LEU A C 1
ATOM 641 O O . LEU A 1 86 ? -6.888 1.967 16.818 1.00 97.06 86 LEU A O 1
ATOM 645 N N . PRO A 1 87 ? -6.252 3.883 17.799 1.00 96.94 87 PRO A N 1
ATOM 646 C CA . PRO A 1 87 ? -7.201 4.686 17.041 1.00 96.94 87 PRO A CA 1
ATOM 647 C C . PRO A 1 87 ? -6.883 4.627 15.542 1.00 96.94 87 PRO A C 1
ATOM 649 O O . PRO A 1 87 ? -5.715 4.613 15.148 1.00 96.94 87 PRO A O 1
ATOM 652 N N . LEU A 1 88 ? -7.919 4.689 14.696 1.00 95.88 88 LEU A N 1
ATOM 653 C CA . LEU A 1 88 ? -7.791 4.609 13.230 1.00 95.88 88 LEU A CA 1
ATOM 654 C C . LEU A 1 88 ? -6.869 5.676 12.616 1.00 95.88 88 LEU A C 1
ATOM 656 O O . LEU A 1 88 ? -6.359 5.486 11.513 1.00 95.88 88 LEU A O 1
ATOM 660 N N . SER A 1 89 ? -6.595 6.769 13.333 1.00 96.19 89 SER A N 1
ATOM 661 C CA . SER A 1 89 ? -5.602 7.766 12.928 1.00 96.19 89 SER A CA 1
ATOM 662 C C . SER A 1 89 ? -4.193 7.183 12.774 1.00 96.19 89 SER A C 1
ATOM 664 O O . SER A 1 89 ? -3.449 7.647 11.913 1.00 96.19 89 SER A O 1
ATOM 666 N N . VAL A 1 90 ? -3.826 6.157 13.551 1.00 97.94 90 VAL A N 1
ATOM 667 C CA . VAL A 1 90 ? -2.504 5.520 13.473 1.00 97.94 90 VAL A CA 1
ATOM 668 C C . VAL A 1 90 ? -2.349 4.710 12.174 1.00 97.94 90 VAL A C 1
ATOM 670 O O . VAL A 1 90 ? -1.437 5.023 11.407 1.00 97.94 90 VAL A O 1
ATOM 673 N N . PRO A 1 91 ? -3.230 3.740 11.847 1.00 97.69 91 PRO A N 1
ATOM 674 C CA . PRO A 1 91 ? -3.253 3.089 10.536 1.00 97.69 91 PRO A CA 1
ATOM 675 C C . PRO A 1 91 ? -3.238 4.062 9.352 1.00 97.69 91 PRO A C 1
ATOM 677 O O . PRO A 1 91 ? -2.455 3.882 8.420 1.00 97.69 91 PRO A O 1
ATOM 680 N N . LEU A 1 92 ? -4.062 5.116 9.400 1.00 97.38 92 LEU A N 1
ATOM 681 C CA . LEU A 1 92 ? -4.144 6.120 8.335 1.00 97.38 92 LEU A CA 1
ATOM 682 C C . LEU A 1 92 ? -2.828 6.891 8.165 1.00 97.38 92 LEU A C 1
ATOM 684 O O . LEU A 1 92 ? -2.383 7.107 7.039 1.00 97.38 92 LEU A O 1
ATOM 688 N N . PHE A 1 93 ? -2.178 7.271 9.267 1.00 97.31 93 PHE A N 1
ATOM 689 C CA . PHE A 1 93 ? -0.885 7.950 9.230 1.00 97.31 93 PHE A CA 1
ATOM 690 C C . PHE A 1 93 ? 0.183 7.096 8.532 1.00 97.31 93 PHE A C 1
ATOM 692 O O . PHE A 1 93 ? 0.866 7.573 7.622 1.00 97.31 93 PHE A O 1
ATOM 699 N N . PHE A 1 94 ? 0.292 5.819 8.909 1.00 97.62 94 PHE A N 1
ATOM 700 C CA . PHE A 1 94 ? 1.247 4.902 8.285 1.00 97.62 94 PHE A CA 1
ATOM 701 C C . PHE A 1 94 ? 0.908 4.611 6.821 1.00 97.62 94 PHE A C 1
ATOM 703 O O . PHE A 1 94 ? 1.820 4.551 5.995 1.00 97.62 94 PHE A O 1
ATOM 710 N N . ALA A 1 95 ? -0.373 4.485 6.471 1.00 97.00 95 ALA A N 1
ATOM 711 C CA . ALA A 1 95 ? -0.810 4.306 5.088 1.00 97.00 95 ALA A CA 1
ATOM 712 C C . ALA A 1 95 ? -0.359 5.466 4.190 1.00 97.00 95 ALA A C 1
ATOM 714 O O . ALA A 1 95 ? 0.264 5.255 3.149 1.00 97.00 95 ALA A O 1
ATOM 715 N N . ILE A 1 96 ? -0.591 6.704 4.633 1.00 95.88 96 ILE A N 1
ATOM 716 C CA . ILE A 1 96 ? -0.188 7.898 3.884 1.00 95.88 96 ILE A CA 1
ATOM 717 C C . ILE A 1 96 ? 1.336 7.955 3.761 1.00 95.88 96 ILE A C 1
ATOM 719 O O . ILE A 1 96 ? 1.853 8.089 2.650 1.00 95.88 96 ILE A O 1
ATOM 723 N N . GLY A 1 97 ? 2.068 7.782 4.865 1.00 96.12 97 GLY A N 1
ATOM 724 C CA . GLY A 1 97 ? 3.533 7.814 4.848 1.00 96.12 97 GLY A CA 1
ATOM 725 C C . GLY A 1 97 ? 4.143 6.771 3.906 1.00 96.12 97 GLY A C 1
ATOM 726 O O . GLY A 1 97 ? 5.035 7.082 3.115 1.00 96.12 97 GLY A O 1
ATOM 727 N N . THR A 1 98 ? 3.622 5.544 3.933 1.00 95.69 98 THR A N 1
ATOM 728 C CA . THR A 1 98 ? 4.119 4.453 3.081 1.00 95.69 98 THR A CA 1
ATOM 729 C C . THR A 1 98 ? 3.710 4.594 1.620 1.00 95.69 98 THR A C 1
ATOM 731 O O . THR A 1 98 ? 4.516 4.267 0.753 1.00 95.69 98 THR A O 1
ATOM 734 N N . SER A 1 99 ? 2.542 5.171 1.314 1.00 95.56 99 SER A N 1
ATOM 735 C CA . SER A 1 99 ? 2.143 5.460 -0.075 1.00 95.56 99 SER A CA 1
ATOM 736 C C . SER A 1 99 ? 3.109 6.416 -0.778 1.00 95.56 99 SER A C 1
ATOM 738 O O . SER A 1 99 ? 3.491 6.198 -1.930 1.00 95.56 99 SER A O 1
ATOM 740 N N . VAL A 1 100 ? 3.564 7.452 -0.068 1.00 94.69 100 VAL A N 1
ATOM 741 C CA . VAL A 1 100 ? 4.527 8.429 -0.585 1.00 94.69 100 VAL A CA 1
ATOM 742 C C . VAL A 1 100 ? 5.891 7.769 -0.775 1.00 94.69 100 VAL A C 1
ATOM 744 O O . VAL A 1 100 ? 6.503 7.898 -1.834 1.00 94.69 100 VAL A O 1
ATOM 747 N N . PHE A 1 101 ? 6.346 7.008 0.224 1.00 94.25 101 PHE A N 1
ATOM 748 C CA . PHE A 1 101 ? 7.602 6.262 0.143 1.00 94.25 101 PHE A CA 1
ATOM 749 C C . PHE A 1 101 ? 7.618 5.257 -1.020 1.00 94.25 101 PHE A C 1
ATOM 751 O O . PHE A 1 101 ? 8.614 5.144 -1.741 1.00 94.25 101 PHE A O 1
ATOM 758 N N . SER A 1 102 ? 6.504 4.559 -1.241 1.00 92.06 102 SER A N 1
ATOM 759 C CA . SER A 1 102 ? 6.350 3.635 -2.365 1.00 92.06 102 SER A CA 1
ATOM 760 C C . SER A 1 102 ? 6.436 4.358 -3.707 1.00 92.06 102 SER A C 1
ATOM 762 O O . SER A 1 102 ? 7.153 3.902 -4.589 1.00 92.06 102 SER A O 1
ATOM 764 N N . GLY A 1 103 ? 5.809 5.532 -3.847 1.00 91.19 103 GLY A N 1
ATOM 765 C CA . GLY A 1 103 ? 5.914 6.342 -5.067 1.00 91.19 103 GLY A CA 1
ATOM 766 C C . GLY A 1 103 ? 7.366 6.694 -5.422 1.00 91.19 103 GLY A C 1
ATOM 767 O O . GLY A 1 103 ? 7.783 6.545 -6.570 1.00 91.19 103 GLY A O 1
ATOM 768 N N . TYR A 1 104 ? 8.181 7.073 -4.429 1.00 91.31 104 TYR A N 1
ATOM 769 C CA . TYR A 1 104 ? 9.621 7.281 -4.636 1.00 91.31 104 TYR A CA 1
ATOM 770 C C . TYR A 1 104 ? 10.359 5.993 -5.013 1.00 91.31 104 TYR A C 1
ATOM 772 O O . TYR A 1 104 ? 11.246 6.015 -5.869 1.00 91.31 104 TYR A O 1
ATOM 780 N N . SER A 1 105 ? 9.983 4.872 -4.400 1.00 91.44 105 SER A N 1
ATOM 781 C CA . SER A 1 105 ? 10.560 3.565 -4.711 1.00 91.44 105 SER A CA 1
ATOM 782 C C . SER A 1 105 ? 10.238 3.141 -6.150 1.00 91.44 105 SER A C 1
ATOM 784 O O . SER A 1 105 ? 11.144 2.720 -6.864 1.00 91.44 105 SER A O 1
ATOM 786 N N . ASP A 1 106 ? 9.002 3.337 -6.624 1.00 90.25 106 ASP A N 1
ATOM 787 C CA . ASP A 1 106 ? 8.598 3.056 -8.011 1.00 90.25 106 ASP A CA 1
ATOM 788 C C . ASP A 1 106 ? 9.411 3.901 -9.012 1.00 90.25 106 ASP A C 1
ATOM 790 O O . ASP A 1 106 ? 9.915 3.385 -10.011 1.00 90.25 106 ASP A O 1
ATOM 794 N N . ILE A 1 107 ? 9.666 5.183 -8.715 1.00 91.00 107 ILE A N 1
ATOM 795 C CA . ILE A 1 107 ? 10.549 6.026 -9.546 1.00 91.00 107 ILE A CA 1
ATOM 796 C C . ILE A 1 107 ? 11.952 5.408 -9.671 1.00 91.00 107 ILE A C 1
ATOM 798 O O . ILE A 1 107 ? 12.504 5.339 -10.776 1.00 91.00 107 ILE A O 1
ATOM 802 N N . LEU A 1 108 ? 12.534 4.957 -8.556 1.00 91.50 108 LEU A N 1
ATOM 803 C CA . LEU A 1 108 ? 13.862 4.339 -8.539 1.00 91.50 108 LEU A CA 1
ATOM 804 C C . LEU A 1 108 ? 13.880 3.025 -9.327 1.00 91.50 108 LEU A C 1
ATOM 806 O O . LEU A 1 108 ? 14.767 2.828 -10.163 1.00 91.50 108 LEU A O 1
ATOM 810 N N . PHE A 1 109 ? 12.880 2.163 -9.128 1.00 90.19 109 PHE A N 1
ATOM 811 C CA . PHE A 1 109 ? 12.757 0.907 -9.869 1.00 90.19 109 PHE A CA 1
ATOM 812 C C . PHE A 1 109 ? 12.604 1.150 -11.366 1.00 90.19 109 PHE A C 1
ATOM 814 O O . PHE A 1 109 ? 13.327 0.558 -12.160 1.00 90.19 109 PHE A O 1
ATOM 821 N N . ARG A 1 110 ? 11.773 2.107 -11.782 1.00 90.19 110 ARG A N 1
ATOM 822 C CA . ARG A 1 110 ? 11.646 2.465 -13.202 1.00 90.19 110 ARG A CA 1
ATOM 823 C C . ARG A 1 110 ? 12.936 3.013 -13.787 1.00 90.19 110 ARG A C 1
ATOM 825 O O . ARG A 1 110 ? 13.200 2.809 -14.972 1.00 90.19 110 ARG A O 1
ATOM 832 N N . HIS A 1 111 ? 13.749 3.722 -13.009 1.00 91.69 111 HIS A N 1
ATOM 833 C CA . HIS A 1 111 ? 15.061 4.162 -13.480 1.00 91.69 111 HIS A CA 1
ATOM 834 C C . HIS A 1 111 ? 15.989 2.967 -13.743 1.00 91.69 111 HIS A C 1
ATOM 836 O O . HIS A 1 111 ? 16.628 2.892 -14.797 1.00 91.69 111 HIS A O 1
ATOM 842 N N . PHE A 1 112 ? 16.009 2.002 -12.824 1.00 91.44 112 PHE A N 1
ATOM 843 C CA . PHE A 1 112 ? 16.759 0.764 -12.992 1.00 91.44 112 PHE A CA 1
ATOM 844 C C . PHE A 1 112 ? 16.249 -0.057 -14.189 1.00 91.44 112 PHE A C 1
ATOM 846 O O . PHE A 1 112 ? 17.033 -0.387 -15.082 1.00 91.44 112 PHE A O 1
ATOM 853 N N . ASN A 1 113 ? 14.937 -0.272 -14.295 1.00 92.44 113 ASN A N 1
ATOM 854 C CA . ASN A 1 113 ? 14.325 -1.036 -15.386 1.00 92.44 113 ASN 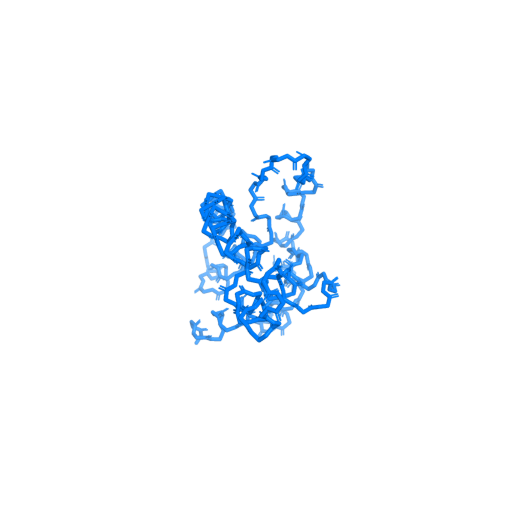A CA 1
ATOM 855 C C . ASN A 1 113 ? 14.557 -0.360 -16.743 1.00 92.44 113 ASN A C 1
ATOM 857 O O . ASN A 1 113 ? 14.805 -1.035 -17.735 1.00 92.44 113 ASN A O 1
ATOM 861 N N . ASN A 1 114 ? 14.613 0.976 -16.806 1.00 92.56 114 ASN A N 1
ATOM 862 C CA . ASN A 1 114 ? 14.995 1.688 -18.031 1.00 92.56 114 ASN A CA 1
ATOM 863 C C . ASN A 1 114 ? 16.426 1.363 -18.496 1.00 92.56 114 ASN A C 1
ATOM 865 O O . ASN A 1 114 ? 16.708 1.397 -19.697 1.00 92.56 114 ASN A O 1
ATOM 869 N N . THR A 1 115 ? 17.340 1.044 -17.577 1.00 92.25 115 THR A N 1
ATOM 870 C CA . THR A 1 115 ? 18.693 0.588 -17.930 1.00 92.25 115 THR A CA 1
ATOM 871 C C . THR A 1 115 ? 18.650 -0.795 -18.572 1.00 92.25 115 THR A C 1
ATOM 873 O O . THR A 1 115 ? 19.293 -1.015 -19.601 1.00 92.25 115 THR A O 1
ATOM 876 N N . LEU A 1 116 ? 17.864 -1.710 -18.000 1.00 92.06 116 LEU A N 1
ATOM 877 C CA . LEU A 1 116 ? 17.658 -3.051 -18.547 1.00 92.06 116 LEU A CA 1
ATOM 878 C C . LEU A 1 116 ? 16.952 -3.003 -19.904 1.00 92.06 116 LEU A C 1
ATOM 880 O O . LEU A 1 116 ? 17.427 -3.617 -20.854 1.00 92.06 116 LEU A O 1
ATOM 884 N N . TYR A 1 117 ? 15.918 -2.173 -20.037 1.00 92.25 117 TYR A N 1
ATOM 885 C CA . TYR A 1 117 ? 15.214 -1.922 -21.292 1.00 92.25 117 TYR A CA 1
ATOM 886 C C . TYR A 1 117 ? 16.169 -1.489 -22.414 1.00 92.25 117 TYR A C 1
ATOM 888 O O . TYR A 1 117 ? 16.166 -2.068 -23.499 1.00 92.25 117 TYR A O 1
ATOM 896 N N . ARG A 1 118 ? 17.059 -0.519 -22.153 1.00 92.56 118 ARG A N 1
ATOM 897 C CA . ARG A 1 118 ? 18.055 -0.064 -23.145 1.00 92.56 118 ARG A CA 1
ATOM 898 C C . ARG A 1 118 ? 19.003 -1.186 -23.575 1.00 92.56 118 ARG A C 1
ATOM 900 O O . ARG A 1 118 ? 19.330 -1.287 -24.757 1.00 92.56 118 ARG A O 1
ATOM 907 N N . ARG A 1 119 ? 19.434 -2.035 -22.635 1.00 91.19 119 ARG A N 1
ATOM 908 C CA . ARG A 1 119 ? 20.264 -3.216 -22.934 1.00 91.19 119 ARG A CA 1
ATOM 909 C C . ARG A 1 119 ? 19.489 -4.249 -23.754 1.00 91.19 119 ARG A C 1
ATOM 911 O O . ARG A 1 119 ? 20.026 -4.751 -24.739 1.00 91.19 119 ARG A O 1
ATOM 918 N N . GLY A 1 120 ? 18.223 -4.485 -23.415 1.00 92.00 120 GLY A N 1
ATOM 919 C CA . GLY A 1 120 ? 17.314 -5.368 -24.146 1.00 92.00 120 GLY A CA 1
ATOM 920 C C . GLY A 1 120 ? 17.110 -4.950 -25.602 1.00 92.00 120 GLY A C 1
ATOM 921 O O . GLY A 1 120 ? 17.185 -5.797 -26.489 1.00 92.00 120 GLY A O 1
ATOM 922 N N . ILE A 1 121 ? 16.944 -3.649 -25.866 1.00 92.75 121 ILE A N 1
ATOM 923 C CA . ILE A 1 121 ? 16.827 -3.100 -27.230 1.00 92.75 121 ILE A CA 1
ATOM 924 C C . ILE A 1 121 ? 18.124 -3.283 -28.033 1.00 92.75 121 ILE A C 1
ATOM 926 O O . ILE A 1 121 ? 18.079 -3.644 -29.212 1.00 92.75 121 ILE A O 1
ATOM 930 N N . SER A 1 122 ? 19.286 -3.080 -27.405 1.00 91.88 122 SER A N 1
ATOM 931 C CA . SER A 1 122 ? 20.582 -3.327 -28.053 1.00 91.88 122 SER A CA 1
ATOM 932 C C . SER A 1 122 ? 20.734 -4.801 -28.460 1.00 91.88 122 SER A C 1
ATOM 934 O O . SER A 1 122 ? 21.058 -5.095 -29.611 1.00 91.88 122 SER A O 1
ATOM 936 N N . ALA A 1 123 ? 20.395 -5.732 -27.558 1.00 90.56 123 ALA A N 1
ATOM 937 C CA . ALA A 1 123 ? 20.404 -7.173 -27.830 1.00 90.56 123 ALA A CA 1
ATOM 938 C C . ALA A 1 123 ? 19.381 -7.590 -28.906 1.00 90.56 123 ALA A C 1
ATOM 940 O O . ALA A 1 123 ? 19.668 -8.433 -29.757 1.00 90.56 123 ALA A O 1
ATOM 941 N N . ALA A 1 124 ? 18.207 -6.952 -28.933 1.00 90.50 124 ALA A N 1
ATOM 942 C CA . ALA A 1 124 ? 17.195 -7.207 -29.955 1.00 90.50 124 ALA A CA 1
ATOM 943 C C . ALA A 1 124 ? 17.684 -6.787 -31.352 1.00 90.50 124 ALA A C 1
ATOM 945 O O . ALA A 1 124 ? 17.457 -7.492 -32.336 1.00 90.50 124 ALA A O 1
ATOM 946 N N . THR A 1 125 ? 18.425 -5.677 -31.435 1.00 91.62 125 THR A N 1
ATOM 947 C CA . THR A 1 125 ? 19.005 -5.172 -32.692 1.00 91.62 125 THR A CA 1
ATOM 948 C C . THR A 1 125 ? 20.047 -6.140 -33.266 1.00 91.62 125 THR A C 1
ATOM 950 O O . THR A 1 125 ? 20.168 -6.276 -34.483 1.00 91.62 125 THR A O 1
ATOM 953 N N . THR A 1 126 ? 20.757 -6.878 -32.407 1.00 93.12 126 THR A N 1
ATOM 954 C CA . THR A 1 126 ? 21.724 -7.917 -32.800 1.00 93.12 126 THR A CA 1
ATOM 955 C C . THR A 1 126 ? 21.103 -9.315 -32.937 1.00 93.12 126 THR A C 1
ATOM 957 O O . THR A 1 126 ? 21.833 -10.292 -33.097 1.00 93.12 126 THR A O 1
ATOM 960 N N . LYS A 1 127 ? 19.762 -9.419 -32.923 1.00 89.06 127 LYS A N 1
ATOM 961 C CA . LYS A 1 127 ? 18.977 -10.669 -33.001 1.00 89.06 127 LYS A CA 1
ATOM 962 C C . LYS A 1 127 ? 19.258 -11.675 -31.870 1.00 89.06 127 LYS A C 1
ATOM 964 O O . LYS A 1 127 ? 19.021 -12.869 -32.040 1.00 89.06 127 LYS A O 1
ATOM 969 N N . GLN A 1 128 ? 19.719 -11.216 -30.705 1.00 89.62 128 GLN A N 1
ATOM 970 C CA . GLN A 1 128 ? 19.959 -12.061 -29.527 1.00 89.62 128 GLN A CA 1
ATOM 971 C C . GLN A 1 128 ? 18.694 -12.172 -28.665 1.00 89.62 128 GLN A C 1
ATOM 973 O O . GLN A 1 128 ? 18.570 -11.534 -27.620 1.00 89.62 128 GLN A O 1
ATOM 978 N N . ILE A 1 129 ? 17.744 -12.991 -29.124 1.00 88.81 129 ILE A N 1
ATOM 979 C CA . ILE A 1 129 ? 16.403 -13.116 -28.529 1.00 88.81 129 ILE A CA 1
ATOM 980 C C . ILE A 1 129 ? 16.465 -13.584 -27.067 1.00 88.81 129 ILE A C 1
ATOM 982 O O . ILE A 1 129 ? 15.795 -12.999 -26.219 1.00 88.81 129 ILE A O 1
ATOM 986 N N . ASP A 1 130 ? 17.316 -14.562 -26.746 1.00 90.56 130 ASP A N 1
ATOM 987 C CA . ASP A 1 130 ? 17.438 -15.090 -25.379 1.00 90.56 130 ASP A CA 1
ATOM 988 C C . ASP A 1 130 ? 17.894 -14.016 -24.384 1.00 90.56 130 ASP A C 1
ATOM 990 O O . ASP A 1 130 ? 17.384 -13.924 -23.268 1.00 90.56 130 ASP A O 1
ATOM 994 N N . GLN A 1 131 ? 18.821 -13.144 -24.795 1.00 87.19 131 GLN A N 1
ATOM 995 C CA . GLN A 1 131 ? 19.253 -12.026 -23.957 1.00 87.19 131 GLN A CA 1
ATOM 996 C C . GLN A 1 131 ? 18.153 -10.982 -23.790 1.00 87.19 131 GLN A C 1
ATOM 998 O O . GLN A 1 131 ? 17.970 -10.472 -22.687 1.00 87.19 131 GLN A O 1
ATOM 1003 N N . THR A 1 132 ? 17.400 -10.674 -24.848 1.00 88.31 132 THR A N 1
ATOM 1004 C CA . THR A 1 132 ? 16.249 -9.768 -24.750 1.00 88.31 132 THR A CA 1
ATOM 1005 C C . THR A 1 132 ? 15.203 -10.303 -23.769 1.00 88.31 132 THR A C 1
ATOM 1007 O O . THR A 1 132 ? 14.728 -9.543 -22.927 1.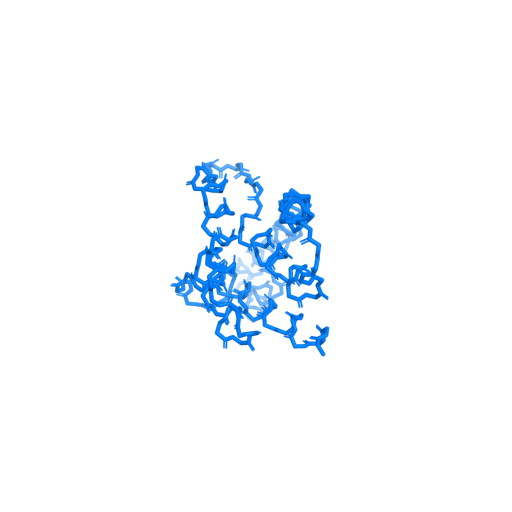00 88.31 132 THR A O 1
ATOM 1010 N N . ILE A 1 133 ? 14.898 -11.604 -23.821 1.00 89.69 133 ILE A N 1
ATOM 1011 C CA . ILE A 1 133 ? 13.974 -12.265 -22.890 1.00 89.69 133 ILE A CA 1
ATOM 1012 C C . ILE A 1 133 ? 14.512 -12.204 -21.454 1.00 89.69 133 ILE A C 1
ATOM 1014 O O . ILE A 1 133 ? 13.781 -11.826 -20.540 1.00 89.69 133 ILE A O 1
ATOM 1018 N N . ASN A 1 134 ? 15.798 -12.498 -21.248 1.00 90.75 134 ASN A N 1
ATOM 1019 C CA . ASN A 1 134 ? 16.413 -12.418 -19.923 1.00 90.75 134 ASN A CA 1
ATOM 1020 C C . ASN A 1 134 ? 16.347 -11.000 -19.341 1.00 90.75 134 ASN A C 1
ATOM 1022 O O . ASN A 1 134 ? 16.038 -10.838 -18.165 1.00 90.75 134 ASN A O 1
ATOM 1026 N N . PHE A 1 135 ? 16.591 -9.965 -20.150 1.00 89.44 135 PHE A N 1
ATOM 1027 C CA . PHE A 1 135 ? 16.462 -8.583 -19.684 1.00 89.44 135 PHE A CA 1
ATOM 1028 C C . PHE A 1 135 ? 15.016 -8.193 -19.363 1.00 89.44 135 PHE A C 1
ATOM 1030 O O . PHE A 1 135 ? 14.830 -7.410 -18.440 1.00 89.44 135 PHE A O 1
ATOM 1037 N N . HIS A 1 136 ? 14.022 -8.752 -20.062 1.00 87.62 136 HIS A N 1
ATOM 1038 C CA . HIS A 1 136 ? 12.605 -8.539 -19.753 1.00 87.62 136 HIS A CA 1
ATOM 1039 C C . HIS A 1 136 ? 12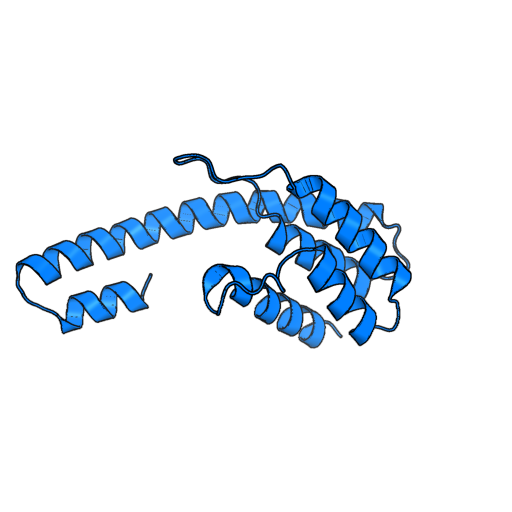.179 -9.192 -18.430 1.00 87.62 136 HIS A C 1
ATOM 1041 O O . HIS A 1 136 ? 11.427 -8.600 -17.668 1.00 87.62 136 HIS A O 1
ATOM 1047 N N . PHE A 1 137 ? 12.671 -10.395 -18.121 1.00 87.19 137 PHE A N 1
ATOM 1048 C CA . PHE A 1 137 ? 12.365 -11.041 -16.839 1.00 87.19 137 PHE A CA 1
ATOM 1049 C C . PHE A 1 137 ? 13.096 -10.413 -15.647 1.00 87.19 137 PHE A C 1
ATOM 1051 O O . PHE A 1 137 ? 12.667 -10.583 -14.508 1.00 87.19 137 PHE A O 1
ATOM 1058 N N . LEU A 1 138 ? 14.199 -9.702 -15.891 1.00 86.00 138 LEU A N 1
ATOM 1059 C CA . LEU A 1 138 ? 14.964 -9.021 -14.848 1.00 86.00 138 LEU A CA 1
ATOM 1060 C C . LEU A 1 138 ? 14.393 -7.647 -14.459 1.00 86.00 138 LEU A C 1
ATOM 1062 O O . LEU A 1 138 ? 14.797 -7.133 -13.413 1.00 86.00 138 LEU A O 1
ATOM 1066 N N . GLY A 1 139 ? 13.495 -7.046 -15.253 1.00 75.31 139 GLY A N 1
ATOM 1067 C CA . GLY A 1 139 ? 12.880 -5.752 -14.930 1.00 75.31 139 GLY A CA 1
ATOM 1068 C C . GLY A 1 139 ? 11.863 -5.231 -15.934 1.00 75.31 139 GLY A C 1
ATOM 1069 O O . GLY A 1 139 ? 11.961 -5.562 -17.134 1.00 75.31 139 GLY A O 1
#

pLDDT: mean 92.6, std 5.31, range [72.38, 98.31]

Radius of gyration: 17.79 Å; chains: 1; bounding box: 39×27×53 Å

Sequence (139 aa):
MYIIVSLIGGLLILDKYAIGIFGFSQPIVAGLIFGSLFGDLQTFIVLGAYLQLIYIAMLPIGRSIPPDGELGGITGLAIHALFPDLPLSVPLFFAIGTSVFSGYSDILFRHFNNTLYRRGISAATTKQIDQTINFHFLG

Foldseek 3Di:
DLVVLVVLLVVQVCCVPPDDVPCCLQLQNVLCVLCVVLVNNPVSNVLSVVLNVVCVPQDDDDPDQGFQSSNLSSQLSSVCSVPVVDPSVVSNVSSRVVSNVVSVVVVVVVVVLVVLVVVLVVCVVVVNVVSNVVSVVVD

Secondary structure (DSSP, 8-state):
-HHHHHHHHHHHHHHHHTSTT-STTSHHHHHHHHHHHHT-HHHHHHHHHHHHHHHTT----TT-----HHHHHHHHHHHHHH-TTS-THHHHHHHHHHHHHHHHHHHHHHHHHHHHHHHHHHHHHTT-HHHHHHHHHH-